Protein AF-A0A1H9LP64-F1 (afdb_monomer_lite)

Secondary structure (DSSP, 8-state):
--HHHHHHHHHHHHTT--S---HHHHHHHHHHHHHHHHGGGHHHHHT-S-HHHHHHHT--HHHHHHHHHHHHHT--S------

pLDDT: mean 87.76, std 12.65, range [42.31, 97.25]

Radius of gyration: 17.54 Å; chains: 1; bounding box: 62×28×34 Å

Structure (mmCIF, N/CA/C/O backbone):
data_AF-A0A1H9LP64-F1
#
_entry.id   AF-A0A1H9LP64-F1
#
loop_
_atom_site.group_PDB
_atom_site.id
_atom_site.type_symbol
_atom_site.label_atom_id
_atom_site.label_alt_id
_atom_site.label_comp_id
_atom_site.label_asym_id
_atom_site.label_entity_id
_atom_site.label_seq_id
_atom_site.pdbx_PDB_ins_code
_atom_site.Cartn_x
_atom_site.Cartn_y
_atom_site.Cartn_z
_atom_site.occupancy
_atom_site.B_iso_or_equiv
_atom_site.auth_seq_id
_atom_site.auth_comp_id
_atom_site.auth_asym_id
_atom_site.auth_atom_id
_atom_site.pdbx_PDB_model_num
ATOM 1 N N . MET A 1 1 ? 19.111 3.457 -3.825 1.00 63.72 1 MET A N 1
ATOM 2 C CA . MET A 1 1 ? 18.054 2.435 -3.991 1.00 63.72 1 MET A CA 1
ATOM 3 C C . MET A 1 1 ? 18.581 1.135 -3.408 1.00 63.7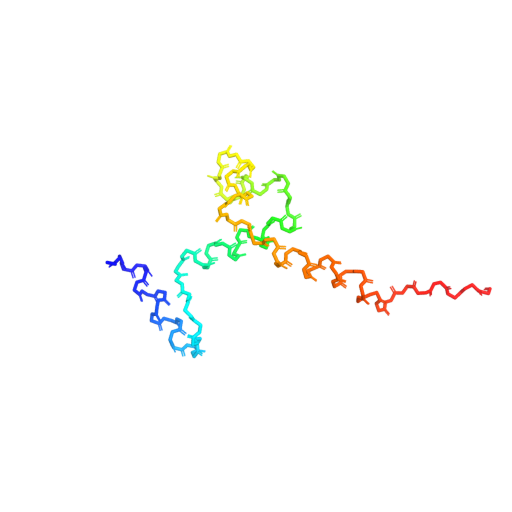2 1 MET A C 1
ATOM 5 O O . MET A 1 1 ? 19.682 0.740 -3.787 1.00 63.72 1 MET A O 1
ATOM 9 N N . ASP A 1 2 ? 17.877 0.551 -2.440 1.00 92.25 2 ASP A N 1
ATOM 10 C CA . ASP A 1 2 ? 18.273 -0.696 -1.771 1.00 92.25 2 ASP A CA 1
ATOM 11 C C . ASP A 1 2 ? 18.187 -1.908 -2.723 1.00 92.25 2 ASP A C 1
ATOM 13 O O . ASP A 1 2 ? 17.616 -1.816 -3.815 1.00 92.25 2 ASP A O 1
ATOM 17 N N . SER A 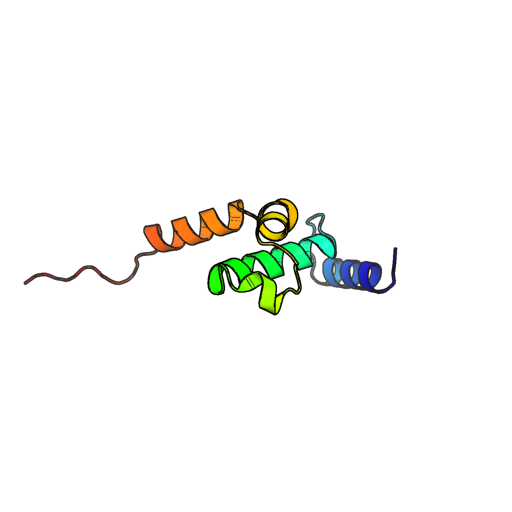1 3 ? 18.796 -3.032 -2.335 1.00 94.69 3 SER A N 1
ATOM 18 C CA . SER A 1 3 ? 18.853 -4.249 -3.158 1.00 94.69 3 SER A CA 1
ATOM 19 C C . SER A 1 3 ? 17.467 -4.787 -3.514 1.00 94.69 3 SER A C 1
ATOM 21 O O . SER A 1 3 ? 17.267 -5.205 -4.651 1.00 94.69 3 SER A O 1
ATOM 23 N N . ILE A 1 4 ? 16.492 -4.709 -2.604 1.00 95.12 4 ILE A N 1
ATOM 24 C CA . ILE A 1 4 ? 15.127 -5.202 -2.831 1.00 95.12 4 ILE A CA 1
ATOM 25 C C . ILE A 1 4 ? 14.440 -4.351 -3.897 1.00 95.12 4 ILE A C 1
ATOM 27 O O . ILE A 1 4 ? 13.872 -4.882 -4.851 1.00 95.12 4 ILE A O 1
ATOM 31 N N . SER A 1 5 ? 14.542 -3.028 -3.783 1.00 95.00 5 SER A N 1
ATOM 32 C CA . SER A 1 5 ? 13.992 -2.103 -4.773 1.00 95.00 5 SER A CA 1
ATOM 33 C C . SER A 1 5 ? 14.597 -2.314 -6.170 1.00 95.00 5 SER A C 1
ATOM 35 O O . SER A 1 5 ? 13.872 -2.255 -7.162 1.00 95.00 5 SER A O 1
ATOM 37 N N . LYS A 1 6 ? 15.904 -2.609 -6.270 1.00 95.44 6 LYS A N 1
ATOM 38 C CA . LYS A 1 6 ? 16.554 -2.953 -7.550 1.00 95.44 6 LYS A CA 1
ATOM 39 C C . LYS A 1 6 ? 16.041 -4.279 -8.113 1.00 95.44 6 LYS A C 1
ATOM 41 O O . LYS A 1 6 ? 15.723 -4.344 -9.299 1.00 95.44 6 LYS A O 1
ATOM 46 N N . SER A 1 7 ? 15.928 -5.306 -7.271 1.00 96.12 7 SER A N 1
ATOM 47 C CA . SER A 1 7 ? 15.395 -6.613 -7.665 1.00 96.12 7 SER A CA 1
ATOM 48 C C . SER A 1 7 ? 13.960 -6.505 -8.173 1.00 96.12 7 SER A C 1
ATOM 50 O O . SER A 1 7 ? 13.642 -7.071 -9.214 1.00 96.12 7 SER A O 1
ATOM 52 N N . PHE A 1 8 ? 13.109 -5.721 -7.503 1.00 96.06 8 PHE A N 1
ATOM 53 C CA . PHE A 1 8 ? 11.748 -5.463 -7.974 1.00 96.06 8 PHE A CA 1
ATOM 54 C C . PHE A 1 8 ? 11.746 -4.872 -9.389 1.00 96.06 8 PHE A C 1
ATOM 56 O O . PHE A 1 8 ? 11.057 -5.393 -10.261 1.00 96.06 8 PHE A O 1
ATOM 63 N N . THR A 1 9 ? 12.544 -3.828 -9.641 1.00 95.88 9 THR A N 1
ATOM 64 C CA . THR A 1 9 ? 12.639 -3.212 -10.975 1.00 95.88 9 THR A CA 1
ATOM 65 C C . THR A 1 9 ? 13.142 -4.199 -12.026 1.00 95.88 9 THR A C 1
ATOM 67 O O . THR A 1 9 ? 12.602 -4.235 -13.128 1.00 95.88 9 THR A O 1
ATOM 70 N N . HIS A 1 10 ? 14.140 -5.024 -11.694 1.00 96.44 10 HIS A N 1
ATOM 71 C CA . HIS A 1 10 ? 14.653 -6.048 -12.603 1.00 96.44 10 HIS A CA 1
ATOM 72 C C . HIS A 1 10 ? 13.551 -7.026 -13.033 1.00 96.44 10 HIS A C 1
ATOM 74 O O . HIS A 1 10 ? 13.313 -7.188 -14.229 1.00 96.44 10 HIS A O 1
ATOM 80 N N . TYR A 1 11 ? 12.828 -7.614 -12.075 1.00 96.81 11 TYR A N 1
ATOM 81 C CA . TYR A 1 11 ? 11.753 -8.557 -12.386 1.00 96.81 11 TYR A CA 1
ATOM 82 C C . TYR A 1 11 ? 10.568 -7.887 -13.085 1.00 96.81 11 TYR A C 1
ATOM 84 O O . TYR A 1 11 ? 10.042 -8.459 -14.034 1.00 96.81 11 TYR A O 1
ATOM 92 N N . LYS A 1 12 ? 10.195 -6.661 -12.686 1.00 96.06 12 LYS A N 1
ATOM 93 C CA . LYS A 1 12 ? 9.165 -5.853 -13.363 1.00 96.06 12 LYS A CA 1
ATOM 94 C C . LYS A 1 12 ? 9.464 -5.719 -14.858 1.00 96.06 12 LYS A C 1
ATOM 96 O O . LYS A 1 12 ? 8.585 -5.943 -15.688 1.00 96.06 12 LYS A O 1
ATOM 101 N N . ASN A 1 13 ? 10.706 -5.370 -15.187 1.00 96.12 13 ASN A N 1
ATOM 102 C CA . ASN A 1 13 ? 11.142 -5.210 -16.568 1.00 96.12 13 ASN A CA 1
ATOM 103 C C . ASN A 1 13 ? 11.184 -6.560 -17.298 1.00 96.12 13 ASN A C 1
ATOM 105 O O . ASN A 1 13 ? 10.770 -6.638 -18.449 1.00 96.12 13 ASN A O 1
ATOM 109 N N . GLY A 1 14 ? 11.630 -7.626 -16.624 1.00 97.25 14 GLY A N 1
ATOM 110 C CA . GLY A 1 14 ? 11.703 -8.975 -17.194 1.00 97.25 14 GLY A CA 1
ATOM 111 C C . GLY A 1 14 ? 10.350 -9.558 -17.618 1.00 97.25 14 GLY A C 1
ATOM 112 O O . GLY A 1 14 ? 10.305 -10.345 -18.556 1.00 97.25 14 GLY A O 1
ATOM 113 N N . VAL A 1 15 ? 9.250 -9.148 -16.977 1.00 96.56 15 VAL A N 1
ATOM 114 C CA . VAL A 1 15 ? 7.882 -9.554 -17.356 1.00 96.56 15 VAL A CA 1
ATOM 115 C C . VAL A 1 15 ? 7.175 -8.550 -18.279 1.00 96.56 15 VAL A C 1
ATOM 117 O O . VAL A 1 15 ? 5.987 -8.704 -18.549 1.00 96.56 15 VAL A O 1
ATOM 120 N N . GLY A 1 16 ? 7.874 -7.510 -18.749 1.00 96.38 16 GLY A N 1
ATOM 121 C CA . GLY A 1 16 ? 7.327 -6.529 -19.692 1.00 96.38 16 GLY A CA 1
ATOM 122 C C . GLY A 1 16 ? 6.318 -5.543 -19.094 1.00 96.38 16 GLY A C 1
ATOM 123 O O . GLY A 1 16 ? 5.501 -4.989 -19.822 1.00 96.38 16 GLY A O 1
ATOM 124 N N . ILE A 1 17 ? 6.336 -5.299 -17.777 1.00 95.75 17 ILE A N 1
ATOM 125 C CA . ILE A 1 17 ? 5.466 -4.273 -17.181 1.00 95.75 17 ILE A CA 1
ATOM 126 C C . ILE A 1 17 ? 6.053 -2.884 -17.464 1.00 95.75 17 ILE A C 1
ATOM 128 O O . ILE A 1 17 ? 6.986 -2.428 -16.798 1.00 95.75 17 ILE A O 1
ATOM 132 N N . GLU A 1 18 ? 5.446 -2.190 -18.424 1.00 95.12 18 GLU A N 1
ATOM 133 C CA . GLU A 1 18 ? 5.827 -0.829 -18.831 1.00 95.12 18 GLU A CA 1
ATOM 134 C C . GLU A 1 18 ? 5.350 0.251 -17.852 1.00 95.12 18 GLU A C 1
ATOM 136 O O . GLU A 1 18 ? 5.906 1.347 -17.802 1.00 95.12 18 GLU A O 1
ATOM 141 N N . LYS A 1 19 ? 4.338 -0.058 -17.029 1.00 94.69 19 LYS A N 1
ATOM 142 C CA . LYS A 1 19 ? 3.798 0.888 -16.048 1.00 94.69 19 LYS A CA 1
ATOM 143 C C . LYS A 1 19 ? 4.896 1.353 -15.085 1.00 94.69 19 LYS A C 1
ATOM 145 O O . LYS A 1 19 ? 5.701 0.555 -14.579 1.00 94.69 19 LYS A O 1
ATOM 150 N N . ASP A 1 20 ? 4.887 2.646 -14.772 1.00 94.50 20 ASP A N 1
ATOM 151 C CA . ASP A 1 20 ? 5.754 3.208 -13.740 1.00 94.50 20 ASP A CA 1
ATOM 152 C C . ASP A 1 20 ? 5.243 2.826 -12.343 1.00 94.50 20 ASP A C 1
ATOM 154 O O . ASP A 1 20 ? 4.424 3.502 -11.718 1.00 94.50 20 ASP A O 1
ATOM 158 N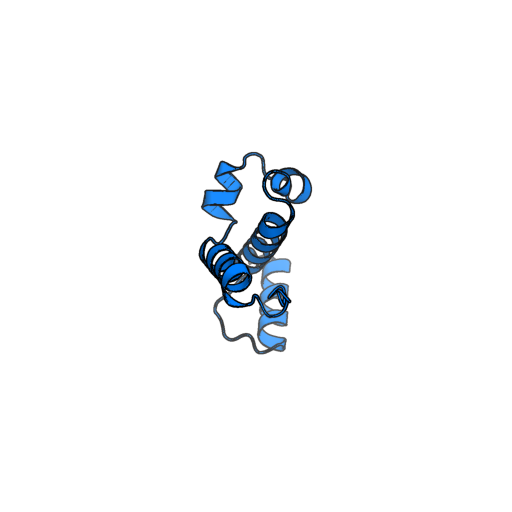 N . ILE A 1 21 ? 5.674 1.652 -11.886 1.00 95.12 21 ILE A N 1
ATOM 159 C CA . ILE A 1 21 ? 5.414 1.125 -10.550 1.00 95.12 21 ILE A CA 1
ATOM 160 C C . ILE A 1 21 ? 6.725 0.767 -9.863 1.00 95.12 21 ILE A C 1
ATOM 162 O O . ILE A 1 21 ? 7.709 0.383 -10.500 1.00 95.12 21 ILE A O 1
ATOM 166 N N . ASN A 1 22 ? 6.708 0.854 -8.538 1.00 94.75 22 ASN A N 1
ATOM 167 C CA . ASN A 1 22 ? 7.828 0.505 -7.676 1.00 94.75 22 ASN A CA 1
ATOM 168 C C . ASN A 1 22 ? 7.369 -0.459 -6.570 1.00 94.75 22 ASN A C 1
ATOM 170 O O . ASN A 1 22 ? 6.193 -0.811 -6.465 1.00 94.75 22 ASN A O 1
ATOM 174 N N . LEU A 1 23 ? 8.298 -0.863 -5.706 1.00 94.56 23 LEU A N 1
ATOM 175 C CA . LEU A 1 23 ? 8.012 -1.786 -4.608 1.00 94.56 23 LEU A CA 1
ATOM 176 C C . LEU A 1 23 ? 6.905 -1.281 -3.659 1.00 94.56 23 LEU A C 1
ATOM 178 O O . LEU A 1 23 ? 6.125 -2.078 -3.138 1.00 94.56 23 LEU A O 1
ATOM 182 N N . LYS A 1 24 ? 6.782 0.041 -3.449 1.00 93.44 24 LYS A N 1
ATOM 183 C CA . LYS A 1 24 ? 5.687 0.608 -2.643 1.00 93.44 24 LYS A CA 1
ATOM 184 C C . LYS A 1 24 ? 4.342 0.389 -3.327 1.00 93.44 24 LYS A C 1
ATOM 186 O O . LYS A 1 24 ? 3.377 0.089 -2.633 1.00 93.44 24 LYS A O 1
ATOM 191 N N . SER A 1 25 ? 4.279 0.497 -4.655 1.00 94.88 25 SER A N 1
ATOM 192 C CA . SER A 1 25 ? 3.071 0.184 -5.426 1.00 94.88 25 SER A CA 1
ATOM 193 C C . SER A 1 25 ? 2.632 -1.260 -5.183 1.00 94.88 25 SER A C 1
ATOM 195 O O . SER A 1 25 ? 1.473 -1.482 -4.849 1.00 94.88 25 SER A O 1
ATOM 197 N N . LEU A 1 26 ? 3.567 -2.220 -5.232 1.00 94.12 26 LEU A N 1
ATOM 198 C CA . LEU A 1 26 ? 3.272 -3.629 -4.939 1.00 94.12 26 LEU A CA 1
ATOM 199 C C . LEU A 1 26 ? 2.696 -3.812 -3.526 1.00 94.12 26 LEU A C 1
ATOM 201 O O . LEU A 1 26 ? 1.685 -4.489 -3.351 1.00 94.12 26 LEU A O 1
ATOM 205 N N . ARG A 1 27 ? 3.298 -3.163 -2.520 1.00 94.69 27 ARG A N 1
ATOM 206 C CA . ARG A 1 27 ? 2.788 -3.187 -1.141 1.00 94.69 27 ARG A CA 1
ATOM 207 C C . ARG A 1 27 ? 1.361 -2.637 -1.040 1.00 94.69 27 ARG A C 1
ATOM 209 O O . ARG A 1 27 ? 0.551 -3.232 -0.337 1.00 94.69 27 ARG A O 1
ATOM 216 N N . LYS A 1 28 ? 1.043 -1.526 -1.716 1.00 95.12 28 LYS A N 1
ATOM 217 C CA . LYS A 1 28 ? -0.320 -0.960 -1.727 1.00 95.12 28 LYS A CA 1
ATOM 218 C C . LYS A 1 28 ? -1.322 -1.915 -2.366 1.00 95.12 28 LYS A C 1
ATOM 220 O O . LYS A 1 28 ? -2.381 -2.153 -1.795 1.00 95.12 28 LYS A O 1
ATOM 225 N N . THR A 1 29 ? -0.961 -2.510 -3.504 1.00 95.06 29 THR A N 1
ATOM 226 C CA . THR A 1 29 ? -1.793 -3.514 -4.175 1.00 95.06 29 THR A CA 1
ATOM 227 C C . THR A 1 29 ? -2.085 -4.685 -3.243 1.00 95.06 29 THR A C 1
ATOM 229 O O . THR A 1 29 ? -3.250 -5.000 -3.029 1.00 95.06 29 THR A O 1
ATOM 232 N N . TYR A 1 30 ? -1.057 -5.271 -2.620 1.00 95.19 30 TYR A N 1
ATOM 233 C CA . TYR A 1 30 ? -1.233 -6.356 -1.651 1.00 95.19 30 TYR A CA 1
ATOM 234 C C . TYR A 1 30 ? -2.182 -5.965 -0.509 1.00 95.19 30 TYR A C 1
ATOM 236 O O . TYR A 1 30 ? -3.167 -6.656 -0.266 1.00 95.19 30 TYR A O 1
ATOM 244 N N . ILE A 1 31 ? -1.933 -4.831 0.155 1.00 96.12 31 ILE A N 1
ATOM 245 C CA . ILE A 1 31 ? -2.750 -4.393 1.296 1.00 96.12 31 ILE A CA 1
ATOM 246 C C . ILE A 1 31 ? -4.196 -4.106 0.873 1.00 96.12 31 ILE A C 1
ATOM 248 O O . ILE A 1 31 ? -5.109 -4.431 1.623 1.00 96.12 31 ILE A O 1
ATOM 252 N N . THR A 1 32 ? -4.423 -3.551 -0.320 1.00 96.06 32 THR A N 1
ATOM 253 C CA . THR A 1 32 ? -5.776 -3.292 -0.840 1.00 96.06 32 THR A CA 1
ATOM 254 C C . THR A 1 32 ? -6.563 -4.590 -1.026 1.00 96.06 32 THR A C 1
ATOM 256 O O . THR A 1 32 ? -7.706 -4.676 -0.585 1.00 96.06 32 THR A O 1
ATOM 259 N N . TRP A 1 33 ? -5.946 -5.623 -1.607 1.00 95.44 33 TRP A N 1
ATOM 260 C CA . TRP A 1 33 ? -6.586 -6.934 -1.774 1.00 95.44 33 TRP A CA 1
ATOM 261 C C . TRP A 1 33 ? -6.821 -7.649 -0.441 1.00 95.44 33 TRP A C 1
ATOM 263 O O . TRP A 1 33 ? -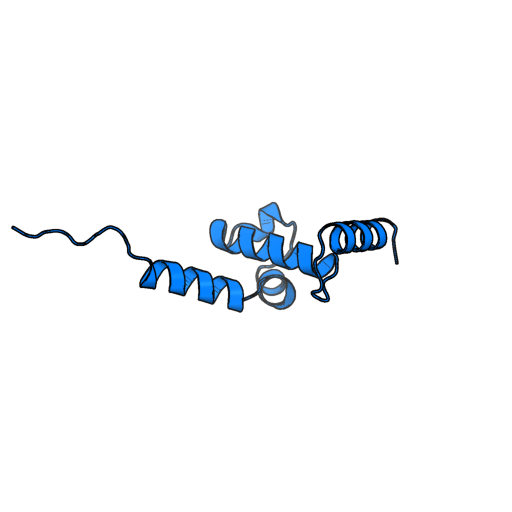7.883 -8.230 -0.236 1.00 95.44 33 TRP A O 1
ATOM 273 N N . VAL A 1 34 ? -5.880 -7.556 0.504 1.00 94.88 34 VAL A N 1
ATOM 274 C CA . VAL A 1 34 ? -6.106 -8.053 1.870 1.00 94.88 34 VAL A CA 1
ATOM 275 C C . VAL A 1 34 ? -7.277 -7.315 2.518 1.00 94.88 34 VAL A C 1
ATOM 277 O O . VAL A 1 34 ? -8.118 -7.949 3.148 1.00 94.88 34 VAL A O 1
ATOM 280 N N . HIS A 1 35 ? -7.369 -5.996 2.333 1.00 94.50 35 HIS A N 1
ATOM 281 C CA . HIS A 1 35 ? -8.445 -5.190 2.900 1.00 94.50 35 HIS A CA 1
ATOM 282 C C . HIS A 1 35 ? -9.817 -5.528 2.339 1.00 94.50 35 HIS A C 1
ATOM 284 O O . HIS A 1 35 ? -10.777 -5.616 3.100 1.00 94.50 35 HIS A O 1
ATOM 290 N N . GLN A 1 36 ? -9.894 -5.800 1.040 1.00 92.94 36 GLN A N 1
ATOM 291 C CA . GLN A 1 36 ? -11.125 -6.241 0.396 1.00 92.94 36 GLN A CA 1
ATOM 292 C C . GLN A 1 36 ? -11.728 -7.479 1.089 1.00 92.94 36 GLN A C 1
ATOM 294 O O . GLN A 1 36 ? -12.947 -7.561 1.236 1.00 92.94 36 GLN A O 1
ATOM 299 N N . VAL A 1 37 ? -10.887 -8.412 1.550 1.00 92.50 37 VAL A N 1
ATOM 300 C CA . VAL A 1 37 ? -11.318 -9.656 2.210 1.00 92.50 37 VAL A CA 1
ATOM 301 C C . VAL A 1 37 ? -11.478 -9.487 3.725 1.00 92.50 37 VAL A C 1
ATOM 303 O O . VAL A 1 37 ? -12.486 -9.896 4.290 1.00 92.50 37 VAL A O 1
ATOM 306 N N . MET A 1 38 ? -10.490 -8.884 4.389 1.00 93.62 38 MET A N 1
ATOM 307 C CA . MET A 1 38 ? -10.361 -8.886 5.855 1.00 93.62 38 MET A CA 1
ATOM 308 C C . MET A 1 38 ? -10.925 -7.633 6.526 1.00 93.62 38 MET A C 1
ATOM 310 O O . MET A 1 38 ? -11.113 -7.608 7.743 1.00 93.62 38 MET A O 1
ATOM 314 N N . GLN A 1 39 ? -11.177 -6.566 5.763 1.00 90.81 39 GLN A N 1
ATOM 315 C CA . GLN A 1 39 ? -11.796 -5.335 6.250 1.00 90.81 39 GLN A CA 1
ATOM 316 C C . GLN A 1 39 ? -11.071 -4.791 7.497 1.00 90.81 39 GLN A C 1
ATOM 318 O O . GLN A 1 39 ? -9.869 -4.504 7.456 1.00 90.81 39 GLN A O 1
ATOM 323 N N . LYS A 1 40 ? -11.764 -4.687 8.638 1.00 88.69 40 LYS A N 1
ATOM 324 C CA . LYS A 1 40 ? -11.224 -4.157 9.902 1.00 88.69 40 LYS A CA 1
ATOM 325 C C . LYS A 1 40 ? -10.029 -4.955 10.442 1.00 88.69 40 LYS A C 1
ATOM 327 O O . LYS A 1 40 ? -9.208 -4.391 11.159 1.00 88.69 40 LYS A O 1
ATOM 332 N N . GLU A 1 41 ? -9.883 -6.224 10.063 1.00 91.12 41 GLU A N 1
ATOM 333 C CA . GLU A 1 41 ? -8.789 -7.095 10.516 1.00 91.12 41 GLU A CA 1
ATOM 334 C C . GLU A 1 41 ? -7.501 -6.944 9.692 1.00 91.12 41 GLU A C 1
ATOM 336 O O . GLU A 1 41 ? -6.461 -7.492 10.050 1.00 91.12 41 GLU A O 1
ATOM 341 N N . THR A 1 42 ? -7.514 -6.139 8.625 1.00 93.94 42 THR A N 1
ATOM 342 C CA . THR A 1 42 ? -6.337 -5.891 7.765 1.00 93.94 42 THR A CA 1
ATOM 343 C C . THR A 1 42 ? -5.099 -5.470 8.553 1.00 93.94 42 THR A C 1
ATOM 345 O O . THR A 1 42 ? -3.977 -5.865 8.223 1.00 93.94 42 THR A O 1
ATOM 348 N N . GLY A 1 43 ? -5.283 -4.667 9.605 1.00 91.88 43 GLY A N 1
ATOM 349 C CA . GLY A 1 43 ? -4.189 -4.207 10.462 1.00 91.88 43 GLY A CA 1
ATOM 350 C C . GLY A 1 43 ? -3.441 -5.352 11.148 1.00 91.88 43 GLY A C 1
ATOM 351 O O . GLY A 1 43 ? -2.223 -5.262 11.292 1.00 91.88 43 GLY A O 1
ATOM 352 N N . LEU A 1 44 ? -4.1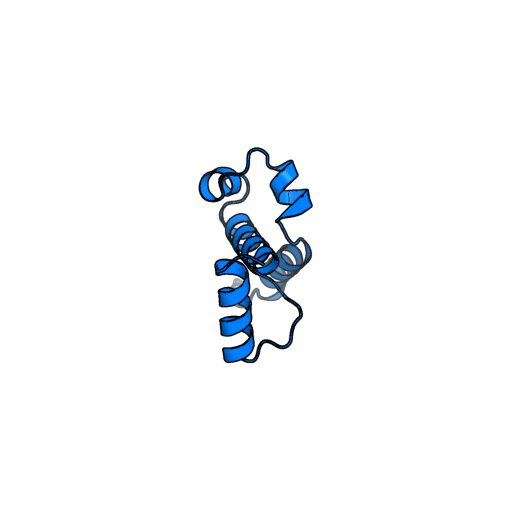36 -6.450 11.476 1.00 90.75 44 LEU A N 1
ATOM 353 C CA . LEU A 1 44 ? -3.550 -7.629 12.120 1.00 90.75 44 LEU A CA 1
ATOM 354 C C . LEU A 1 44 ? -2.560 -8.341 11.192 1.00 90.75 44 LEU A C 1
ATOM 356 O O . LEU A 1 44 ? -1.473 -8.713 11.621 1.00 90.75 44 LEU A O 1
ATOM 360 N N . LEU A 1 45 ? -2.904 -8.476 9.908 1.00 90.62 45 LEU A N 1
ATOM 361 C CA . LEU A 1 45 ? -2.074 -9.183 8.923 1.00 90.62 45 LEU A CA 1
ATOM 362 C C . LEU A 1 45 ? -0.966 -8.320 8.316 1.00 90.62 45 LEU A C 1
ATOM 364 O O . LEU A 1 45 ? 0.001 -8.837 7.763 1.00 90.62 45 LEU A O 1
ATOM 368 N N . THR A 1 46 ? -1.125 -6.999 8.365 1.00 91.94 46 THR A N 1
ATOM 369 C CA . THR A 1 46 ? -0.223 -6.058 7.683 1.00 91.94 46 THR A CA 1
ATOM 370 C C . THR A 1 46 ? 0.628 -5.234 8.646 1.00 91.94 46 THR A C 1
ATOM 372 O O . THR A 1 46 ? 1.432 -4.421 8.192 1.00 91.94 46 THR A O 1
ATOM 375 N N . SER A 1 47 ? 0.457 -5.436 9.957 1.00 87.69 47 SER A N 1
ATOM 376 C CA . SER A 1 47 ? 1.201 -4.770 11.034 1.00 87.69 47 SER A CA 1
ATOM 377 C C . SER A 1 47 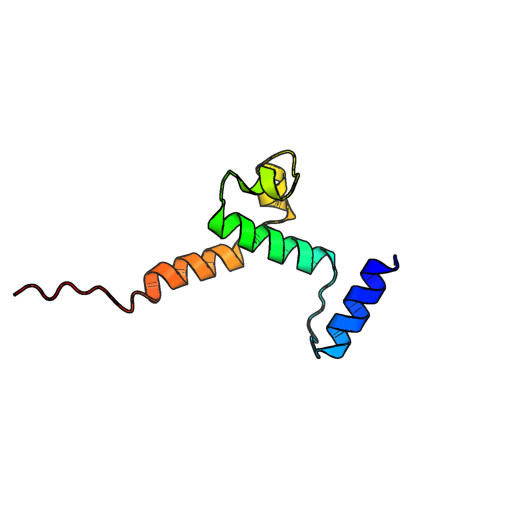? 1.102 -3.235 11.013 1.00 87.69 47 SER A C 1
ATOM 379 O O . SER A 1 47 ? 2.061 -2.538 11.345 1.00 87.69 47 SER A O 1
ATOM 381 N N . HIS A 1 48 ? -0.054 -2.686 10.626 1.00 87.44 48 HIS A N 1
ATOM 382 C CA . HIS A 1 48 ? -0.312 -1.240 10.680 1.00 87.44 48 HIS A CA 1
ATOM 383 C C . HIS A 1 48 ? -1.050 -0.869 11.966 1.00 87.44 48 HIS A C 1
ATOM 385 O O . HIS A 1 48 ? -1.967 -1.564 12.390 1.00 87.44 48 HIS A O 1
ATOM 391 N N . SER A 1 49 ? -0.668 0.263 12.561 1.00 75.00 49 SER A N 1
ATOM 392 C CA . SER A 1 49 ? -1.139 0.679 13.886 1.00 75.00 49 SER A CA 1
ATOM 393 C C . SER A 1 49 ? -2.594 1.147 13.928 1.00 75.00 49 SER A C 1
ATOM 395 O O . SER A 1 49 ? -3.241 1.011 14.961 1.00 75.00 49 SER A O 1
ATOM 397 N N . THR A 1 50 ? -3.119 1.728 12.843 1.00 86.81 50 THR A N 1
ATOM 398 C CA . THR A 1 50 ? -4.487 2.272 12.808 1.00 86.81 50 THR A CA 1
ATOM 399 C C . THR A 1 50 ? -5.139 2.106 11.437 1.00 86.81 50 THR A C 1
ATOM 401 O O . THR A 1 50 ? -4.465 2.166 10.405 1.00 86.81 50 THR A O 1
ATOM 404 N N . ALA A 1 51 ? -6.470 1.979 11.423 1.00 87.25 51 ALA A N 1
ATOM 405 C CA . ALA A 1 51 ? -7.271 1.943 10.195 1.00 87.25 51 ALA A CA 1
ATOM 406 C C . ALA A 1 51 ? -7.080 3.207 9.341 1.00 87.25 51 ALA A C 1
ATOM 408 O O . ALA A 1 51 ? -6.889 3.116 8.132 1.00 87.25 51 ALA A O 1
ATOM 409 N N . LYS A 1 52 ? -6.981 4.381 9.981 1.00 91.19 52 LYS A N 1
ATOM 410 C CA . LYS A 1 52 ? -6.753 5.660 9.293 1.00 91.19 52 LYS A CA 1
ATOM 411 C C . LYS A 1 52 ? -5.488 5.648 8.430 1.00 91.19 52 LYS A C 1
ATOM 413 O O . LYS A 1 52 ? -5.486 6.195 7.329 1.00 91.19 52 LYS A O 1
ATOM 418 N N . VAL A 1 53 ? -4.408 5.030 8.916 1.00 91.62 53 VAL A N 1
ATOM 419 C CA . VAL A 1 53 ? -3.153 4.908 8.156 1.00 91.62 53 VAL A CA 1
ATOM 420 C C . VAL A 1 53 ? -3.333 3.997 6.941 1.00 91.62 53 VAL A C 1
ATOM 422 O O . VAL A 1 53 ? -2.827 4.319 5.867 1.00 91.62 53 VAL A O 1
ATOM 425 N N . LEU A 1 54 ? -4.066 2.891 7.087 1.00 92.56 54 LEU A N 1
ATOM 426 C CA . LEU A 1 54 ? -4.377 1.993 5.973 1.00 92.56 54 LEU A CA 1
ATOM 427 C C . LEU A 1 54 ? -5.172 2.719 4.883 1.00 92.56 54 LEU A C 1
ATOM 429 O O . LEU A 1 54 ? -4.734 2.744 3.734 1.00 92.56 54 LEU A O 1
ATOM 433 N N . GLU A 1 55 ? -6.268 3.373 5.263 1.00 90.75 55 GLU A N 1
ATOM 434 C CA . GLU A 1 55 ? -7.170 4.090 4.351 1.00 90.75 55 GLU A CA 1
ATOM 435 C C . GLU A 1 55 ? -6.480 5.254 3.636 1.00 90.75 55 GLU A C 1
ATOM 437 O O . GLU A 1 55 ? -6.669 5.450 2.442 1.00 90.75 55 GLU A O 1
ATOM 442 N N . SER A 1 56 ? -5.631 6.005 4.343 1.00 92.44 56 SER A N 1
ATOM 443 C CA . SER A 1 56 ? -5.014 7.213 3.779 1.00 92.44 56 SER A CA 1
ATOM 444 C C . SER A 1 56 ? -3.827 6.921 2.857 1.00 92.44 56 SER A C 1
ATOM 446 O O . SER A 1 56 ? -3.515 7.730 1.985 1.00 92.44 56 SER A O 1
ATOM 448 N N . TYR A 1 57 ? -3.113 5.809 3.068 1.00 92.44 57 TYR A N 1
ATOM 449 C CA . TYR A 1 57 ? -1.806 5.602 2.431 1.00 92.44 57 TYR A CA 1
ATOM 450 C C . TYR A 1 57 ? -1.665 4.300 1.648 1.00 92.44 57 TYR A C 1
ATOM 452 O O . TYR A 1 57 ? -0.831 4.250 0.734 1.00 92.44 57 TYR A O 1
ATOM 460 N N . TYR A 1 58 ? -2.430 3.261 1.987 1.00 93.69 58 TYR A N 1
ATOM 461 C CA . TYR A 1 58 ? -2.209 1.909 1.471 1.00 93.69 58 TYR A CA 1
ATOM 462 C C . TYR A 1 58 ? -3.364 1.360 0.648 1.00 93.69 58 TYR A C 1
ATOM 464 O O . TYR A 1 58 ? -3.097 0.648 -0.317 1.00 93.69 58 TYR A O 1
ATOM 472 N N . ILE A 1 59 ? -4.600 1.692 1.014 1.00 94.19 59 ILE A N 1
ATOM 473 C CA . ILE A 1 59 ? -5.800 1.240 0.315 1.00 94.19 59 ILE A CA 1
ATOM 474 C C . ILE A 1 59 ? -6.011 2.099 -0.934 1.00 94.19 59 ILE A C 1
ATOM 476 O O . ILE A 1 59 ? -6.011 3.327 -0.861 1.00 94.19 59 ILE A O 1
ATOM 480 N N . ASP A 1 60 ? -6.182 1.446 -2.080 1.00 93.75 60 ASP A N 1
ATOM 481 C CA . ASP A 1 60 ? -6.593 2.090 -3.326 1.00 93.75 60 ASP A CA 1
ATOM 482 C C . ASP A 1 60 ? -8.129 2.031 -3.468 1.00 93.75 60 ASP A C 1
ATOM 484 O O . ASP A 1 60 ? -8.681 0.958 -3.745 1.00 93.75 60 ASP A O 1
ATOM 488 N N . PRO A 1 61 ? -8.845 3.158 -3.293 1.00 90.69 61 PRO A N 1
ATOM 489 C CA . PRO A 1 61 ? -10.305 3.177 -3.343 1.00 90.69 61 PRO A CA 1
ATOM 490 C C . PRO A 1 61 ? -10.859 2.896 -4.746 1.00 90.69 61 PRO A C 1
ATOM 492 O O . PRO A 1 61 ? -12.002 2.456 -4.867 1.00 90.69 61 PRO A O 1
ATOM 495 N N . GLN A 1 62 ? -10.076 3.106 -5.813 1.00 92.56 62 GLN A N 1
ATOM 496 C CA . GLN A 1 62 ? -10.537 2.824 -7.174 1.00 92.56 62 GLN A CA 1
ATOM 497 C C . GLN A 1 62 ? -10.684 1.319 -7.394 1.00 92.56 62 GLN A C 1
ATOM 499 O O . GLN A 1 62 ? -11.657 0.880 -8.004 1.00 92.56 62 GLN A O 1
ATOM 504 N N . ILE A 1 63 ? -9.753 0.521 -6.858 1.00 89.81 63 ILE A N 1
ATOM 505 C CA . ILE A 1 63 ? -9.825 -0.944 -6.929 1.00 89.81 63 ILE A CA 1
ATOM 506 C C . ILE A 1 63 ? -11.062 -1.444 -6.181 1.00 89.81 63 ILE A C 1
ATOM 508 O O . ILE A 1 63 ? -11.820 -2.237 -6.737 1.00 89.81 63 ILE A O 1
ATOM 512 N N . LEU A 1 64 ? -11.299 -0.954 -4.960 1.00 88.25 64 LEU A N 1
ATOM 513 C CA . LEU A 1 64 ? -12.468 -1.350 -4.168 1.00 88.25 64 LEU A CA 1
ATOM 514 C C . LEU A 1 64 ? -13.777 -1.022 -4.893 1.00 88.25 64 LEU A C 1
ATOM 516 O O . LEU A 1 64 ? -14.619 -1.901 -5.045 1.00 88.25 64 LEU A O 1
ATOM 520 N N . SER A 1 65 ? -13.897 0.189 -5.443 1.00 90.44 65 SER A N 1
ATOM 521 C CA . SER A 1 65 ? -15.075 0.598 -6.214 1.00 90.44 65 SER A CA 1
ATOM 522 C C . SER A 1 65 ? -15.307 -0.283 -7.449 1.00 90.44 65 SER A C 1
ATOM 524 O O . SER A 1 65 ? -16.445 -0.647 -7.748 1.00 90.44 65 SER A O 1
ATOM 526 N N . VAL A 1 66 ? -14.244 -0.673 -8.164 1.00 90.94 66 VAL A N 1
ATOM 527 C CA . VAL A 1 66 ? -14.351 -1.593 -9.310 1.00 90.94 66 VAL A CA 1
ATOM 528 C C . VAL A 1 66 ? -14.817 -2.980 -8.869 1.00 90.94 66 VAL A C 1
ATOM 530 O O . VAL A 1 66 ? -15.653 -3.571 -9.549 1.00 90.94 66 VAL A O 1
ATOM 533 N N . VAL A 1 67 ? -14.313 -3.491 -7.743 1.00 87.69 67 VAL A N 1
ATOM 534 C CA . VAL A 1 67 ? -14.730 -4.789 -7.192 1.00 87.69 67 VAL A CA 1
ATOM 535 C C . VAL A 1 67 ? -16.196 -4.760 -6.760 1.00 87.69 67 VAL A C 1
ATOM 537 O O . VAL A 1 67 ? -16.950 -5.658 -7.127 1.00 87.69 67 VAL A O 1
ATOM 540 N N . GLU A 1 68 ? -16.622 -3.727 -6.033 1.00 86.19 68 GLU A N 1
ATOM 541 C CA . GLU A 1 68 ? -18.014 -3.549 -5.596 1.00 86.19 68 GLU A CA 1
ATOM 542 C C . GLU A 1 68 ? -18.967 -3.459 -6.785 1.00 86.19 68 GLU A C 1
ATOM 544 O O . GLU A 1 68 ? -19.977 -4.162 -6.841 1.00 86.19 68 GLU A O 1
ATOM 549 N N . ARG A 1 69 ? -18.610 -2.643 -7.781 1.00 87.25 69 ARG A N 1
ATOM 550 C CA . ARG A 1 69 ? -19.363 -2.534 -9.028 1.00 87.25 69 ARG A CA 1
ATOM 551 C C . ARG A 1 69 ? -19.436 -3.879 -9.747 1.00 87.25 69 ARG A C 1
ATOM 553 O O . ARG A 1 69 ? -20.518 -4.284 -10.155 1.00 87.25 69 ARG A O 1
ATOM 560 N N . GLY A 1 70 ? -18.322 -4.605 -9.831 1.00 86.12 70 GLY A N 1
ATOM 561 C CA . GLY A 1 70 ? -18.286 -5.962 -10.370 1.00 86.12 70 GLY A CA 1
ATOM 562 C C . GLY A 1 70 ? -19.219 -6.918 -9.623 1.00 86.12 70 GLY A C 1
ATOM 563 O O . GLY A 1 70 ? -19.950 -7.664 -10.256 1.00 86.12 70 GLY A O 1
ATOM 564 N N . ALA A 1 71 ? -19.279 -6.864 -8.292 1.00 84.50 71 ALA A N 1
ATOM 565 C CA . ALA A 1 71 ? -20.188 -7.704 -7.509 1.00 84.50 71 ALA A CA 1
ATOM 566 C C . ALA A 1 71 ? -21.679 -7.396 -7.766 1.00 84.50 71 ALA A C 1
ATOM 568 O O . ALA A 1 71 ? -22.521 -8.290 -7.667 1.00 84.50 71 ALA A O 1
ATOM 569 N N . VAL A 1 72 ? -22.015 -6.145 -8.104 1.00 84.44 72 VAL A N 1
ATOM 570 C CA . VAL A 1 72 ? -23.382 -5.728 -8.461 1.00 84.44 72 VAL A CA 1
ATOM 571 C C . VAL A 1 72 ? -23.724 -6.097 -9.906 1.00 84.44 72 VAL A C 1
ATOM 573 O O . VAL A 1 72 ? -24.781 -6.676 -10.155 1.00 84.44 72 VAL A O 1
ATOM 576 N N . GLU A 1 73 ? -22.842 -5.758 -10.847 1.00 83.31 73 GLU A N 1
ATOM 577 C CA . GLU A 1 73 ? -23.062 -5.879 -12.295 1.00 83.31 73 GLU A CA 1
ATOM 578 C C . GLU A 1 73 ? -22.863 -7.319 -12.796 1.00 83.31 73 GLU A C 1
ATOM 580 O O . GLU A 1 73 ? -23.606 -7.781 -13.658 1.00 83.31 73 GLU A O 1
ATOM 585 N N . ILE A 1 74 ? -21.908 -8.064 -12.227 1.00 75.06 74 ILE A N 1
ATOM 586 C CA . ILE A 1 74 ? -21.562 -9.451 -12.600 1.00 75.06 74 ILE A CA 1
ATOM 587 C C . ILE A 1 74 ? -22.418 -10.454 -11.799 1.00 75.06 74 ILE A C 1
ATOM 589 O O . ILE A 1 74 ? -21.994 -11.563 -11.473 1.00 75.06 74 ILE A O 1
ATOM 593 N N . LYS A 1 75 ? -23.674 -10.110 -11.490 1.00 62.16 75 LYS A N 1
ATOM 594 C CA . LYS A 1 75 ? -24.675 -11.092 -11.046 1.00 62.16 75 LYS A CA 1
ATOM 595 C C . LYS A 1 75 ? -25.039 -12.017 -12.216 1.00 62.16 75 LYS A C 1
ATOM 597 O O . LYS A 1 75 ? -26.072 -11.850 -12.852 1.00 62.16 75 LYS A O 1
ATOM 602 N N . ILE A 1 76 ? -24.173 -12.989 -12.510 1.00 62.34 76 ILE A N 1
ATOM 603 C CA . ILE A 1 76 ? -24.351 -13.959 -13.604 1.00 62.34 76 ILE A CA 1
ATOM 604 C C . ILE A 1 76 ? -25.197 -15.177 -13.176 1.00 62.34 76 ILE A C 1
ATOM 606 O O . ILE A 1 76 ? -25.774 -15.836 -14.035 1.00 62.34 76 ILE A O 1
ATOM 610 N N . PHE A 1 77 ? -25.400 -15.444 -11.878 1.00 63.34 77 PHE A N 1
ATOM 611 C CA . PHE A 1 77 ? -26.297 -16.521 -11.427 1.00 63.34 77 PHE A CA 1
ATOM 612 C C . PHE A 1 77 ? -27.161 -16.088 -10.240 1.00 63.34 77 PHE A C 1
ATOM 614 O O . PHE A 1 77 ? -26.646 -15.798 -9.162 1.00 63.34 77 PHE A O 1
ATOM 621 N N . GLY A 1 78 ? -28.481 -16.050 -10.450 1.00 53.38 78 GLY A N 1
ATOM 622 C CA . GLY A 1 78 ? -29.465 -15.774 -9.400 1.00 53.38 78 GLY A CA 1
ATOM 623 C C . GLY A 1 78 ? -30.692 -14.975 -9.842 1.00 53.38 78 GLY A C 1
ATOM 624 O O . GLY A 1 78 ? -31.112 -14.082 -9.111 1.00 53.38 78 GLY A O 1
ATOM 625 N N . GLN A 1 79 ? -31.286 -15.265 -11.005 1.00 54.28 79 GLN A N 1
ATOM 626 C CA . GLN A 1 79 ? -32.734 -15.083 -11.115 1.00 54.28 79 GLN A CA 1
ATOM 627 C C . GLN A 1 79 ? -33.384 -16.335 -10.537 1.00 54.28 79 GLN A C 1
ATOM 629 O O . GLN A 1 79 ? -33.227 -17.428 -11.076 1.00 54.28 79 GLN A O 1
ATOM 634 N N . ASN A 1 80 ? -34.109 -16.159 -9.432 1.00 54.44 80 ASN A N 1
ATOM 635 C CA . ASN A 1 80 ? -35.173 -17.078 -9.070 1.00 54.44 80 ASN A CA 1
ATOM 636 C C . ASN A 1 80 ? -36.144 -17.103 -10.250 1.00 54.44 80 ASN A C 1
ATOM 638 O O . ASN A 1 80 ? -36.877 -16.139 -10.471 1.00 54.44 80 ASN A O 1
ATOM 642 N N . SER A 1 81 ? -36.142 -18.191 -11.011 1.00 48.44 81 SER A N 1
ATOM 643 C CA . SER A 1 81 ? -37.299 -18.578 -11.799 1.00 48.44 81 SER A CA 1
ATOM 644 C C . SER A 1 81 ? -38.424 -18.880 -10.813 1.00 48.44 81 SER A C 1
ATOM 646 O O . SER A 1 81 ? -38.511 -19.971 -10.259 1.00 48.44 81 SER A O 1
ATOM 648 N N . SER A 1 82 ? -39.228 -17.860 -10.532 1.00 56.47 82 SER A N 1
ATOM 649 C CA . SER A 1 82 ? -40.554 -18.000 -9.955 1.00 56.47 82 SER A CA 1
ATOM 650 C C . SER A 1 82 ? -41.476 -18.613 -11.008 1.00 56.47 82 SER A C 1
ATOM 652 O O . SER A 1 82 ? -41.911 -17.899 -11.913 1.00 56.47 82 SER A O 1
ATOM 654 N N . LEU A 1 83 ? -41.745 -19.911 -10.872 1.00 42.31 83 LEU A N 1
ATOM 655 C CA . LEU A 1 83 ? -43.005 -20.571 -11.219 1.00 42.31 83 LEU A CA 1
ATOM 656 C C . LEU A 1 83 ? -43.281 -21.633 -10.154 1.00 42.31 83 LEU A C 1
ATOM 658 O O . LEU A 1 83 ? -42.354 -22.428 -9.882 1.00 42.31 83 LEU A O 1
#

Sequence (83 aa):
MDSISKSFTHYKNGVGIEKDINLKSLRKTYITWVHQVMQKETGLLTSHSTAKVLESYYIDPQILSVVERGAVEIKIFGQNSSL

Organism: Flavobacterium frigoris (NCBI:txid229204)

Foldseek 3Di:
DDPVQVVQVVVCVVVPPPDPDTPLNVQLVVLQVCCLPQPVCSCVVNVDDDPVCCVPRRHDVVVVVVVVVCVVVVPVDDDPPDD